Protein AF-A0A7S0C7T3-F1 (afdb_monomer_lite)

Organism: NCBI:txid420281

Secondary structure (DSSP, 8-state):
-------S---HHHHHHHHHHHHHHHHHHHHHHHHHHSTT-HHHHHHHHHHHHHHHHHHHHHHHHHHHHHHHHHHHTTT--HHHHHHHHHHHHHHHHHHHHHHHHHHHHHH--HHHHHHHHHHHTT--

InterPro domains:
  IPR011116 SecA Wing/Scaffold [PF07516] (8-112)
  IPR036266 SecA, Wing/Scaffold superfamily [SSF81886] (8-112)

Foldseek 3Di:
DDDPPPDDPQPPVNVVVVVVVVLVVLLVVLLVQLCVVPNPCVVVVLVVLLVVLLVVLVVVLVVVLVVLLVVLVVCVVVVDDSVVSSVVVSVVSVVVSVVSSVVSSSVCSNPDDSVVVVVVVVVVVVVD

Structure (mmCIF, N/CA/C/O backbone):
data_AF-A0A7S0C7T3-F1
#
_entry.id   AF-A0A7S0C7T3-F1
#
loop_
_atom_site.group_PDB
_atom_site.id
_atom_site.type_symbol
_atom_site.label_atom_id
_atom_site.label_alt_id
_atom_site.label_comp_id
_atom_site.label_asym_id
_atom_site.label_entity_id
_atom_site.label_seq_id
_atom_site.pdbx_PDB_ins_code
_atom_site.Cartn_x
_atom_site.Cartn_y
_atom_site.Cartn_z
_atom_site.occupancy
_atom_site.B_iso_or_equiv
_atom_site.auth_seq_id
_atom_site.auth_comp_id
_atom_site.auth_asym_id
_atom_site.auth_atom_id
_atom_site.pdbx_PDB_model_num
ATOM 1 N N . PHE A 1 1 ? 29.829 -1.661 -12.330 1.00 37.78 1 PHE A N 1
ATOM 2 C CA . PHE A 1 1 ? 30.628 -1.754 -11.089 1.00 37.78 1 PHE A CA 1
ATOM 3 C C . PHE A 1 1 ? 31.443 -0.474 -10.886 1.00 37.78 1 PHE A C 1
ATOM 5 O O . PHE A 1 1 ? 32.635 -0.460 -11.169 1.00 37.78 1 PHE A O 1
ATOM 12 N N . ARG A 1 2 ? 30.817 0.635 -10.465 1.00 49.34 2 ARG A N 1
ATOM 13 C CA . ARG A 1 2 ? 31.528 1.897 -10.194 1.00 49.34 2 ARG A CA 1
ATOM 14 C C . ARG A 1 2 ? 31.524 2.194 -8.696 1.00 49.34 2 ARG A C 1
ATOM 16 O O . ARG A 1 2 ? 30.490 2.466 -8.113 1.00 49.34 2 ARG A O 1
ATOM 23 N N . LEU A 1 3 ? 32.725 2.102 -8.130 1.00 50.69 3 LEU A N 1
ATOM 24 C CA . LEU A 1 3 ? 33.271 2.940 -7.063 1.00 50.69 3 LEU A CA 1
ATOM 25 C C . LEU A 1 3 ? 32.336 3.273 -5.892 1.00 50.69 3 LEU A C 1
ATOM 27 O O . LEU A 1 3 ? 32.048 4.437 -5.632 1.00 50.69 3 LEU A O 1
ATOM 31 N N . ILE A 1 4 ? 32.046 2.274 -5.059 1.00 50.91 4 ILE A N 1
ATOM 32 C CA . ILE A 1 4 ? 31.949 2.560 -3.626 1.00 50.91 4 ILE A CA 1
ATOM 33 C C . ILE A 1 4 ? 33.379 2.860 -3.172 1.00 50.91 4 ILE A C 1
ATOM 35 O O . ILE A 1 4 ? 34.160 1.949 -2.884 1.00 50.91 4 ILE A O 1
ATOM 39 N N . LYS A 1 5 ? 33.750 4.146 -3.151 1.00 54.41 5 LYS A N 1
ATOM 40 C CA . LYS A 1 5 ? 34.866 4.596 -2.317 1.00 54.41 5 LYS A CA 1
ATOM 41 C C . LYS A 1 5 ? 34.538 4.151 -0.896 1.00 54.41 5 LYS A C 1
ATOM 43 O O . LYS A 1 5 ? 33.636 4.674 -0.250 1.00 54.41 5 LYS A O 1
ATOM 48 N N . LYS A 1 6 ? 35.235 3.117 -0.440 1.00 64.88 6 LYS A N 1
ATOM 49 C CA . LYS A 1 6 ? 35.153 2.640 0.934 1.00 64.88 6 LYS A CA 1
ATOM 50 C C . LYS A 1 6 ? 35.724 3.741 1.839 1.00 64.88 6 LYS A C 1
ATOM 52 O O . LYS A 1 6 ? 36.843 4.186 1.604 1.00 64.88 6 LYS A O 1
ATOM 57 N N . SER A 1 7 ? 34.969 4.086 2.885 1.00 53.38 7 SER A N 1
ATOM 58 C CA . SER A 1 7 ? 35.358 4.870 4.074 1.00 53.38 7 SER A CA 1
ATOM 59 C C . SER A 1 7 ? 35.191 6.400 4.050 1.00 53.38 7 SER A C 1
ATOM 61 O O . SER A 1 7 ? 36.158 7.142 3.914 1.00 53.38 7 SER A O 1
ATOM 63 N N . SER A 1 8 ? 33.980 6.853 4.380 1.00 50.59 8 SER A N 1
ATOM 64 C CA . SER A 1 8 ? 33.664 7.841 5.435 1.00 50.59 8 SER A CA 1
ATOM 65 C C . SER A 1 8 ? 32.132 7.860 5.601 1.00 50.59 8 SER A C 1
ATOM 67 O O . SER A 1 8 ? 31.441 7.218 4.812 1.00 50.59 8 SER A O 1
ATOM 69 N N . LYS A 1 9 ? 31.568 8.492 6.642 1.00 65.62 9 LYS A N 1
ATOM 70 C CA . LYS A 1 9 ? 30.106 8.686 6.770 1.00 65.62 9 LYS A CA 1
ATOM 71 C C . LYS A 1 9 ? 29.576 9.314 5.470 1.00 65.62 9 LYS A C 1
ATOM 73 O O . LYS A 1 9 ? 29.745 10.513 5.284 1.00 65.62 9 LYS A O 1
ATOM 78 N N . ILE A 1 10 ? 28.979 8.512 4.587 1.00 70.69 10 ILE A N 1
ATOM 79 C CA . ILE A 1 10 ? 28.311 9.019 3.387 1.00 70.69 10 ILE A CA 1
ATOM 80 C C . ILE A 1 10 ? 27.137 9.853 3.885 1.00 70.69 10 ILE A C 1
ATOM 82 O O . ILE A 1 10 ? 26.334 9.372 4.691 1.00 70.69 10 ILE A O 1
ATOM 86 N N . ASP A 1 11 ? 27.077 11.109 3.457 1.00 85.69 11 ASP A N 1
ATOM 87 C CA . ASP A 1 11 ? 25.974 11.980 3.824 1.00 85.69 11 ASP A CA 1
ATOM 88 C C . ASP A 1 11 ? 24.660 11.397 3.281 1.00 85.69 11 ASP A C 1
ATOM 90 O O . ASP A 1 11 ? 24.596 10.875 2.166 1.00 85.69 11 ASP A O 1
ATOM 94 N N . ASN A 1 12 ? 23.588 11.470 4.071 1.00 88.25 12 ASN A N 1
ATOM 95 C CA . ASN A 1 12 ? 22.289 10.914 3.686 1.00 88.25 12 ASN A CA 1
ATOM 96 C C . ASN A 1 12 ? 21.785 11.559 2.385 1.00 88.25 12 ASN A C 1
ATOM 98 O O . ASN A 1 12 ? 21.142 10.910 1.562 1.00 88.25 12 ASN A O 1
ATOM 102 N N . PHE A 1 13 ? 22.106 12.837 2.177 1.00 90.00 13 PHE A N 1
ATOM 103 C CA . PHE A 1 13 ? 21.777 13.540 0.945 1.00 90.00 13 PHE A CA 1
ATOM 104 C C . PHE A 1 13 ? 22.531 12.982 -0.270 1.00 90.00 13 PHE A C 1
ATOM 106 O O . PHE A 1 13 ? 21.919 12.720 -1.309 1.00 90.00 13 PHE A O 1
ATOM 113 N N . GLU A 1 14 ? 23.834 12.739 -0.132 1.00 89.38 14 GLU A N 1
ATOM 114 C CA . GLU A 1 14 ? 24.666 12.168 -1.194 1.00 89.38 14 GLU A CA 1
ATOM 115 C C . GLU A 1 14 ? 24.207 10.749 -1.550 1.00 89.38 14 GLU A C 1
ATOM 117 O O . GLU A 1 14 ? 23.999 10.441 -2.724 1.00 89.38 14 GLU A O 1
ATOM 122 N N . LEU A 1 15 ? 23.931 9.913 -0.541 1.00 90.50 15 LEU A N 1
ATOM 123 C CA . LEU A 1 15 ? 23.424 8.557 -0.749 1.00 90.50 15 LEU A CA 1
ATOM 124 C C . LEU A 1 15 ? 22.073 8.551 -1.472 1.00 90.50 15 LEU A C 1
ATOM 126 O O . LEU A 1 15 ? 21.884 7.786 -2.415 1.00 90.50 15 LEU A O 1
ATOM 130 N N . LYS A 1 16 ? 21.131 9.402 -1.047 1.00 90.88 16 LYS A N 1
ATOM 131 C CA . LYS A 1 16 ? 19.828 9.526 -1.715 1.00 90.88 16 LYS A CA 1
ATOM 132 C C . LYS A 1 16 ? 20.001 9.931 -3.170 1.00 90.88 16 LYS A C 1
ATOM 134 O O . LYS A 1 16 ? 19.390 9.319 -4.038 1.00 90.88 16 LYS A O 1
ATOM 139 N N . THR A 1 17 ? 20.847 10.924 -3.429 1.00 93.19 17 THR A N 1
ATOM 140 C CA . THR A 1 17 ? 21.120 11.408 -4.786 1.00 93.19 17 THR A CA 1
ATOM 141 C C . THR A 1 17 ? 21.681 10.290 -5.660 1.00 93.19 17 THR A C 1
ATOM 143 O O . THR A 1 17 ? 21.180 10.068 -6.759 1.00 93.19 17 THR A O 1
ATOM 146 N N . TYR A 1 18 ? 22.653 9.534 -5.145 1.00 92.56 18 TYR A N 1
ATOM 147 C CA . TYR A 1 18 ? 23.230 8.390 -5.844 1.00 92.56 18 TYR A CA 1
ATOM 148 C C . TYR A 1 18 ? 22.187 7.308 -6.161 1.00 92.56 18 TYR A C 1
ATOM 150 O O . TYR A 1 18 ? 22.059 6.887 -7.307 1.00 92.56 18 TYR A O 1
ATOM 158 N N . LEU A 1 19 ? 21.384 6.896 -5.174 1.00 92.50 19 LEU A N 1
ATOM 159 C C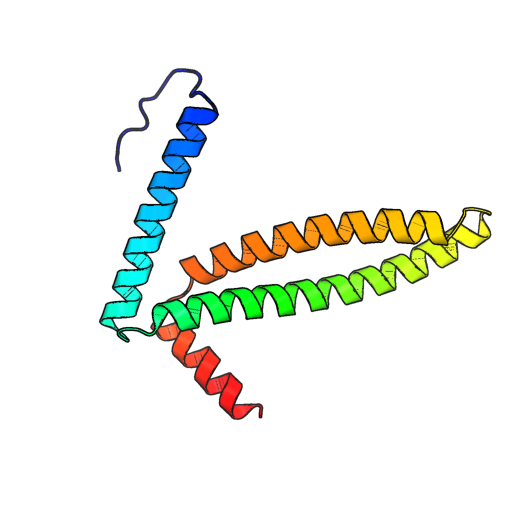A . LEU A 1 19 ? 20.341 5.886 -5.380 1.00 92.50 19 LEU A CA 1
ATOM 160 C C . LEU A 1 19 ? 19.282 6.341 -6.392 1.00 92.50 19 LEU A C 1
ATOM 162 O O . LEU A 1 19 ? 18.821 5.531 -7.192 1.00 92.50 19 LEU A O 1
ATOM 166 N N . PHE A 1 20 ? 18.916 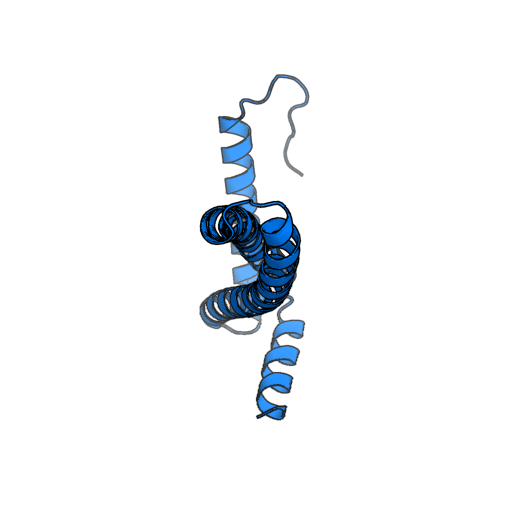7.626 -6.389 1.00 93.94 20 PHE A N 1
ATOM 167 C CA . PHE A 1 20 ? 18.012 8.181 -7.397 1.00 93.94 20 PHE A CA 1
ATOM 168 C C . PHE A 1 20 ? 18.612 8.125 -8.804 1.00 93.94 20 PHE A C 1
ATOM 170 O O . PHE A 1 20 ? 17.897 7.812 -9.750 1.00 93.94 20 PHE A O 1
ATOM 177 N N . GLN A 1 21 ? 19.909 8.396 -8.957 1.00 95.00 21 GLN A N 1
ATOM 178 C CA . GLN A 1 21 ? 20.584 8.294 -10.253 1.00 95.00 21 GLN A CA 1
ATOM 179 C C . GLN A 1 21 ? 20.621 6.848 -10.760 1.00 95.00 21 GLN A C 1
ATOM 181 O O . GLN A 1 21 ? 20.258 6.597 -11.905 1.00 95.00 21 GLN A O 1
ATOM 186 N N . GLU A 1 22 ? 20.996 5.892 -9.908 1.00 93.56 22 GLU A N 1
ATOM 187 C CA . GLU A 1 22 ? 20.995 4.465 -10.263 1.00 93.56 22 GLU A CA 1
ATOM 188 C C . GLU A 1 22 ? 19.587 3.965 -10.620 1.00 93.56 22 GLU A C 1
ATOM 190 O O . GLU A 1 22 ? 19.417 3.209 -11.576 1.00 93.56 22 GLU A O 1
ATOM 195 N N . TYR A 1 23 ? 18.562 4.434 -9.900 1.00 93.94 23 TYR A N 1
ATOM 196 C CA . TYR A 1 23 ? 17.166 4.155 -10.231 1.00 93.94 23 TYR A CA 1
ATOM 197 C C . TYR A 1 23 ? 16.809 4.634 -11.643 1.00 93.94 23 TYR A C 1
ATOM 199 O O . TYR A 1 23 ? 16.246 3.862 -12.417 1.00 93.94 23 TYR A O 1
ATOM 207 N N . TRP A 1 24 ? 17.155 5.879 -11.994 1.00 94.94 24 TRP A N 1
ATOM 208 C CA . TRP A 1 24 ? 16.876 6.437 -13.321 1.00 94.94 24 TRP A CA 1
ATOM 209 C C . TRP A 1 24 ? 17.573 5.657 -14.433 1.00 94.94 24 TRP A C 1
ATOM 211 O O . TRP A 1 24 ? 16.933 5.316 -15.423 1.00 94.94 24 TRP A O 1
ATOM 221 N N . LEU A 1 25 ? 18.843 5.297 -14.239 1.00 95.38 25 LEU A N 1
ATOM 222 C CA . LEU A 1 25 ? 19.586 4.479 -15.200 1.00 95.38 25 LEU A CA 1
ATOM 223 C C . LEU A 1 25 ? 18.937 3.101 -15.399 1.00 95.38 25 LEU A C 1
ATOM 225 O O . LEU A 1 25 ? 18.791 2.636 -16.529 1.00 95.38 25 LEU A O 1
ATOM 229 N N . GLY A 1 26 ? 18.522 2.447 -14.310 1.00 93.81 26 GLY A N 1
ATOM 230 C CA . GLY A 1 26 ? 17.822 1.164 -14.380 1.00 93.81 26 GLY A CA 1
ATOM 231 C C . GLY A 1 26 ? 16.459 1.270 -15.067 1.00 93.81 26 GLY A C 1
ATOM 232 O O . GLY A 1 26 ? 16.088 0.396 -15.850 1.00 93.81 26 GLY A O 1
ATOM 233 N N . TYR A 1 27 ? 15.731 2.353 -14.804 1.00 93.62 27 TYR A N 1
ATOM 234 C CA . TYR A 1 27 ? 14.449 2.641 -15.433 1.00 93.62 27 TYR A CA 1
ATOM 235 C C . TYR A 1 27 ? 14.593 2.870 -16.945 1.00 93.62 27 TYR A C 1
ATOM 237 O O . TYR A 1 27 ? 13.896 2.225 -17.724 1.00 93.62 27 TYR A O 1
ATOM 245 N N . GLU A 1 28 ? 15.539 3.706 -17.383 1.00 93.56 28 GLU A N 1
ATOM 246 C CA . GLU A 1 28 ? 15.806 3.948 -18.809 1.00 93.56 28 GLU A CA 1
ATOM 247 C C . GLU A 1 28 ? 16.205 2.663 -19.545 1.00 93.56 28 GLU A C 1
ATOM 249 O O . GLU A 1 28 ? 15.724 2.397 -20.648 1.00 93.56 28 GLU A O 1
ATOM 254 N N . ALA A 1 29 ? 17.032 1.820 -18.919 1.00 92.69 29 ALA A N 1
ATOM 255 C CA . ALA A 1 29 ? 17.386 0.518 -19.478 1.00 92.69 29 ALA A CA 1
ATOM 256 C C . ALA A 1 29 ? 16.149 -0.374 -19.683 1.00 92.69 29 ALA A C 1
ATOM 258 O O . ALA A 1 29 ? 16.035 -1.040 -20.714 1.00 92.69 29 ALA A O 1
ATOM 259 N N . LYS A 1 30 ? 15.198 -0.352 -18.738 1.00 90.44 30 LYS A N 1
ATOM 260 C CA . LYS A 1 30 ? 13.927 -1.077 -18.856 1.00 90.44 30 LYS A CA 1
ATOM 261 C C . LYS A 1 30 ? 13.032 -0.534 -19.961 1.00 90.44 30 LYS A C 1
ATOM 263 O O . LYS A 1 30 ? 12.463 -1.325 -20.711 1.00 90.44 30 LYS A O 1
ATOM 268 N N . VAL A 1 31 ? 12.938 0.787 -20.097 1.00 90.88 31 VAL A N 1
ATOM 269 C CA . VAL A 1 31 ? 12.209 1.423 -21.204 1.00 90.88 31 VAL A CA 1
ATOM 270 C C . VAL A 1 31 ? 12.761 0.924 -22.538 1.00 90.88 31 VAL A C 1
ATOM 272 O O . VAL A 1 31 ? 11.996 0.448 -23.370 1.00 90.88 31 VAL A O 1
ATOM 275 N N . MET A 1 32 ? 14.086 0.954 -22.717 1.00 90.56 32 MET A N 1
ATOM 276 C CA . MET A 1 32 ? 14.724 0.501 -23.957 1.00 90.56 32 MET A CA 1
ATOM 277 C C . MET A 1 32 ? 14.470 -0.983 -24.250 1.00 90.56 32 MET A C 1
ATOM 279 O O . MET A 1 32 ? 14.193 -1.330 -25.395 1.00 90.56 32 MET A O 1
ATOM 283 N N . GLU A 1 33 ? 14.522 -1.855 -23.236 1.00 88.25 33 GLU A N 1
ATOM 284 C CA . GLU A 1 33 ? 14.209 -3.286 -23.387 1.00 88.25 33 GLU A CA 1
ATOM 285 C C . GLU A 1 33 ? 12.798 -3.495 -23.962 1.00 88.25 33 GLU A C 1
ATOM 287 O O . GLU A 1 33 ? 12.607 -4.272 -24.898 1.00 88.25 33 GLU A O 1
ATOM 292 N N . HIS A 1 34 ? 11.812 -2.769 -23.431 1.00 85.69 34 HIS A N 1
ATOM 293 C CA . HIS A 1 34 ? 10.425 -2.845 -23.885 1.00 85.69 34 HIS A CA 1
ATOM 294 C C . HIS A 1 34 ? 10.199 -2.190 -25.251 1.00 85.69 34 HIS A C 1
ATOM 296 O O . HIS A 1 34 ? 9.406 -2.702 -26.039 1.00 85.69 34 HIS A O 1
ATOM 302 N N . GLU A 1 35 ? 10.900 -1.097 -25.546 1.00 87.19 35 GLU A N 1
ATOM 303 C CA . GLU A 1 35 ? 10.769 -0.370 -26.809 1.00 87.19 35 GLU A CA 1
ATOM 304 C C . GLU A 1 35 ? 11.286 -1.190 -28.002 1.00 87.19 35 GLU A C 1
ATOM 306 O O . GLU A 1 35 ? 10.728 -1.110 -29.096 1.00 87.19 35 GLU A O 1
ATOM 311 N N . ILE A 1 36 ? 12.308 -2.029 -27.782 1.00 87.19 36 ILE A N 1
ATOM 312 C CA . ILE A 1 36 ? 12.826 -2.971 -28.788 1.00 87.19 36 ILE A CA 1
ATOM 313 C C . ILE A 1 36 ? 11.778 -4.036 -29.148 1.00 87.19 36 ILE A C 1
ATOM 315 O O . ILE A 1 36 ? 11.667 -4.411 -30.315 1.00 87.19 36 ILE A O 1
ATOM 319 N N . GLU A 1 37 ? 11.018 -4.540 -28.171 1.00 82.00 37 GLU A N 1
ATOM 320 C CA . GLU A 1 37 ? 10.003 -5.576 -28.413 1.00 82.00 37 GLU A CA 1
ATOM 321 C C . GLU A 1 37 ? 8.682 -4.995 -28.939 1.00 82.00 37 GLU A C 1
ATOM 323 O O . GLU A 1 37 ? 8.067 -5.563 -29.843 1.00 82.00 37 GLU A O 1
ATOM 328 N N . ALA A 1 38 ? 8.237 -3.872 -28.374 1.00 81.12 38 ALA A N 1
ATOM 329 C CA . ALA A 1 38 ? 6.975 -3.227 -28.710 1.00 81.12 38 ALA A CA 1
ATOM 330 C C . ALA A 1 38 ? 7.094 -1.696 -28.556 1.00 81.12 38 ALA A C 1
ATOM 332 O O . ALA A 1 38 ? 6.860 -1.170 -27.461 1.00 81.12 38 ALA A O 1
ATOM 333 N N . PRO A 1 39 ? 7.405 -0.961 -29.635 1.00 85.38 39 PRO A N 1
ATOM 334 C CA . PRO A 1 39 ? 7.616 0.480 -29.565 1.00 85.38 39 PRO A CA 1
ATOM 335 C C . PRO A 1 39 ? 6.342 1.225 -29.142 1.00 85.38 39 PRO A C 1
ATOM 337 O O . PRO A 1 39 ? 5.233 0.889 -29.566 1.00 85.38 39 PRO A O 1
ATOM 340 N N . GLY A 1 40 ? 6.493 2.234 -28.284 1.00 85.25 40 GLY A N 1
ATOM 341 C CA . GLY A 1 40 ? 5.414 3.073 -27.762 1.00 85.25 40 GLY A CA 1
ATOM 342 C C . GLY A 1 40 ? 4.512 2.401 -26.722 1.00 85.25 40 GLY A C 1
ATOM 343 O O . GLY A 1 40 ? 3.540 3.009 -26.272 1.00 85.25 40 GLY A O 1
ATOM 344 N N . SER A 1 41 ? 4.801 1.159 -26.323 1.00 83.25 41 SER A N 1
ATOM 345 C CA . SER A 1 41 ? 3.960 0.401 -25.383 1.00 83.25 41 SER A CA 1
ATOM 346 C C . SER A 1 41 ? 4.252 0.703 -23.910 1.00 83.25 41 SER A C 1
ATOM 348 O O . SER A 1 41 ? 3.393 0.492 -23.051 1.00 83.25 41 SER A O 1
ATOM 350 N N . PHE A 1 42 ? 5.437 1.234 -23.603 1.00 86.12 42 PHE A N 1
ATOM 351 C CA . PHE A 1 42 ? 5.900 1.406 -22.228 1.00 86.12 42 PHE A CA 1
ATOM 352 C C . PHE A 1 42 ? 4.980 2.279 -21.347 1.00 86.12 42 PHE A C 1
ATOM 354 O O . PHE A 1 42 ? 4.618 1.820 -20.262 1.00 86.12 42 PHE A O 1
ATOM 361 N N . PRO A 1 43 ? 4.476 3.450 -21.796 1.00 88.12 43 PRO A N 1
ATOM 362 C CA . PRO A 1 43 ? 3.579 4.274 -20.975 1.00 88.12 43 PRO A CA 1
ATOM 363 C C . PRO A 1 43 ? 2.268 3.566 -20.602 1.00 88.12 43 PRO A C 1
ATOM 365 O O . PRO A 1 43 ? 1.697 3.789 -19.531 1.00 88.12 43 PRO A O 1
ATOM 368 N N . PHE A 1 44 ? 1.772 2.686 -21.480 1.00 87.50 44 PHE A N 1
ATOM 369 C CA . PHE A 1 44 ? 0.599 1.870 -21.179 1.00 87.50 44 PHE A CA 1
ATOM 370 C C . PHE A 1 44 ? 0.905 0.869 -20.062 1.00 87.50 44 PHE A C 1
ATOM 372 O O . PHE A 1 44 ? 0.095 0.707 -19.148 1.00 87.50 44 PHE A O 1
ATOM 379 N N . TYR A 1 45 ? 2.081 0.239 -20.099 1.00 86.06 45 TYR A N 1
ATOM 380 C CA . TYR A 1 45 ? 2.509 -0.690 -19.059 1.00 86.06 45 TYR A CA 1
ATOM 381 C C . TYR A 1 45 ? 2.706 -0.014 -17.710 1.00 86.06 45 TYR A C 1
ATOM 383 O O . TYR A 1 45 ? 2.235 -0.543 -16.710 1.00 86.06 45 TYR A O 1
ATOM 391 N N . GLU A 1 46 ? 3.306 1.174 -17.664 1.00 90.12 46 GLU A N 1
ATOM 392 C CA . GLU A 1 46 ? 3.432 1.925 -16.412 1.00 90.12 46 GLU A CA 1
ATOM 393 C C . GLU A 1 46 ? 2.076 2.208 -15.773 1.00 90.12 46 GLU A C 1
ATOM 395 O O . GLU A 1 46 ? 1.873 1.980 -14.577 1.00 90.12 46 GLU A O 1
ATOM 400 N N . ARG A 1 47 ? 1.116 2.683 -16.573 1.00 91.44 47 ARG A N 1
ATOM 401 C CA . ARG A 1 47 ? -0.245 2.920 -16.092 1.00 91.44 47 ARG A CA 1
ATOM 402 C C . ARG A 1 47 ? -0.891 1.623 -15.620 1.00 91.44 47 ARG A C 1
ATOM 404 O O . ARG A 1 47 ? -1.555 1.615 -14.587 1.00 91.44 47 ARG A O 1
ATOM 411 N N . TRP A 1 48 ? -0.694 0.538 -16.360 1.00 90.19 48 TRP A N 1
ATOM 412 C CA . TRP A 1 48 ? -1.252 -0.762 -16.023 1.00 90.19 48 TRP A CA 1
ATOM 413 C C . TRP A 1 48 ? -0.673 -1.328 -14.720 1.00 90.19 48 TRP A C 1
ATOM 415 O O . TRP A 1 48 ? -1.448 -1.746 -13.866 1.00 90.19 48 TRP A O 1
ATOM 425 N N . PHE A 1 49 ? 0.645 -1.271 -14.509 1.00 90.69 49 PHE A N 1
ATOM 426 C CA . PHE A 1 49 ? 1.274 -1.708 -13.257 1.00 90.69 49 PHE A CA 1
ATOM 427 C C . PHE A 1 49 ? 0.826 -0.872 -12.061 1.00 90.69 49 PHE A C 1
ATOM 429 O O . PHE A 1 49 ? 0.558 -1.430 -10.999 1.00 90.69 49 PHE A O 1
ATOM 436 N N . ASN A 1 50 ? 0.693 0.447 -12.238 1.00 91.44 50 ASN A N 1
ATOM 437 C CA . ASN A 1 50 ? 0.135 1.319 -11.207 1.00 91.44 50 ASN A CA 1
ATOM 438 C C . ASN A 1 50 ? -1.280 0.874 -10.816 1.00 91.44 50 ASN A C 1
ATOM 440 O O . ASN A 1 50 ? -1.531 0.625 -9.638 1.00 91.44 50 ASN A O 1
ATOM 444 N N . LEU A 1 51 ? -2.174 0.707 -11.796 1.00 93.81 51 LEU A N 1
ATOM 445 C CA . LEU A 1 51 ? -3.550 0.258 -11.555 1.00 93.81 51 LEU A CA 1
ATOM 446 C C . LEU A 1 51 ? -3.592 -1.120 -10.891 1.00 93.81 51 LEU A C 1
ATOM 448 O O . LEU A 1 51 ? -4.253 -1.279 -9.872 1.00 93.81 51 LEU A O 1
ATOM 452 N N . LEU A 1 52 ? -2.821 -2.081 -11.401 1.00 91.31 52 LEU A N 1
ATOM 453 C CA . LEU A 1 52 ? -2.748 -3.425 -10.838 1.00 91.31 52 LEU A CA 1
ATOM 454 C C . LEU A 1 52 ? -2.303 -3.395 -9.371 1.00 91.31 52 LEU A C 1
ATOM 456 O O . LEU A 1 52 ? -2.925 -4.025 -8.523 1.00 91.31 52 LEU A O 1
ATOM 460 N N . SER A 1 53 ? -1.253 -2.632 -9.054 1.00 93.44 53 SER A N 1
ATOM 461 C CA . SER A 1 53 ? -0.770 -2.514 -7.675 1.00 93.44 53 SER A CA 1
ATOM 462 C C . SER A 1 53 ? -1.780 -1.833 -6.747 1.00 93.44 53 SER A C 1
ATOM 464 O O . SER A 1 53 ? -1.876 -2.209 -5.582 1.00 93.44 53 SER A O 1
ATOM 466 N N . MET A 1 54 ? -2.547 -0.862 -7.254 1.00 95.06 54 MET A N 1
ATOM 467 C CA . MET A 1 54 ? -3.613 -0.203 -6.497 1.00 95.06 54 MET A CA 1
ATOM 468 C C . MET A 1 54 ? -4.777 -1.151 -6.222 1.00 95.06 54 MET A C 1
ATOM 470 O O . MET A 1 54 ? -5.258 -1.186 -5.094 1.00 95.06 54 MET A O 1
ATOM 474 N N . ASP A 1 55 ? -5.203 -1.923 -7.222 1.00 95.19 55 ASP A N 1
ATOM 475 C CA . ASP A 1 55 ? -6.307 -2.872 -7.086 1.00 95.19 55 ASP A CA 1
ATOM 476 C C . ASP A 1 55 ? -5.974 -3.974 -6.077 1.00 95.19 55 ASP A C 1
ATOM 478 O O . ASP A 1 55 ? -6.794 -4.282 -5.214 1.00 95.19 55 ASP A O 1
ATOM 482 N N . GLU A 1 56 ? -4.767 -4.543 -6.146 1.00 90.56 56 GLU A N 1
ATOM 483 C CA . GLU A 1 56 ? -4.318 -5.550 -5.177 1.00 90.56 56 GLU A CA 1
ATOM 484 C C . GLU A 1 56 ? -4.201 -4.952 -3.768 1.00 90.56 56 GLU A C 1
ATOM 486 O O . GLU A 1 56 ? -4.799 -5.471 -2.830 1.00 90.56 56 GLU A O 1
ATOM 491 N N . GLY A 1 57 ? -3.550 -3.792 -3.620 1.00 93.31 57 GLY A N 1
ATOM 492 C CA . GLY A 1 57 ? -3.435 -3.136 -2.314 1.00 93.31 57 GLY A CA 1
ATOM 493 C C . GLY A 1 57 ? -4.784 -2.723 -1.711 1.00 93.31 57 GLY A C 1
ATOM 494 O O . GLY A 1 57 ? -4.937 -2.718 -0.490 1.00 93.31 57 GLY A O 1
ATOM 495 N N . TRP A 1 58 ? -5.774 -2.389 -2.544 1.00 93.62 58 TRP A N 1
ATOM 496 C CA . TRP A 1 58 ? -7.118 -2.052 -2.081 1.00 93.62 58 TRP A CA 1
ATOM 497 C C . TRP A 1 58 ? -7.901 -3.279 -1.612 1.00 93.62 58 TRP A C 1
ATOM 499 O O . TRP A 1 58 ? -8.602 -3.192 -0.605 1.00 93.62 58 TRP A O 1
ATOM 509 N N . LYS A 1 59 ? -7.775 -4.421 -2.299 1.00 94.56 59 LYS A N 1
ATOM 510 C CA . LYS A 1 59 ? -8.395 -5.681 -1.856 1.00 94.56 59 LYS A CA 1
ATOM 511 C C . LYS A 1 59 ? -7.890 -6.085 -0.474 1.00 94.56 59 LYS A C 1
ATOM 513 O O . LYS A 1 59 ? -8.711 -6.309 0.412 1.00 94.56 59 LYS A O 1
ATOM 518 N N . ASP A 1 60 ? -6.574 -6.077 -0.280 1.00 94.00 60 ASP A N 1
ATOM 519 C CA . ASP A 1 60 ? -5.954 -6.394 1.011 1.00 94.00 60 ASP A CA 1
ATOM 520 C C . ASP A 1 60 ? -6.436 -5.428 2.107 1.00 94.00 60 ASP A C 1
ATOM 522 O O . ASP A 1 60 ? -6.788 -5.829 3.216 1.00 94.00 60 ASP A O 1
ATOM 526 N N . GLN A 1 61 ? -6.527 -4.132 1.785 1.00 95.62 61 GLN A N 1
ATOM 527 C CA . GLN A 1 61 ? -7.009 -3.122 2.727 1.00 95.62 61 GLN A CA 1
ATOM 528 C C . GLN A 1 61 ? -8.474 -3.341 3.141 1.00 95.62 61 GLN A C 1
ATOM 530 O O . GLN A 1 61 ? -8.822 -3.044 4.285 1.00 95.62 61 GLN A O 1
AT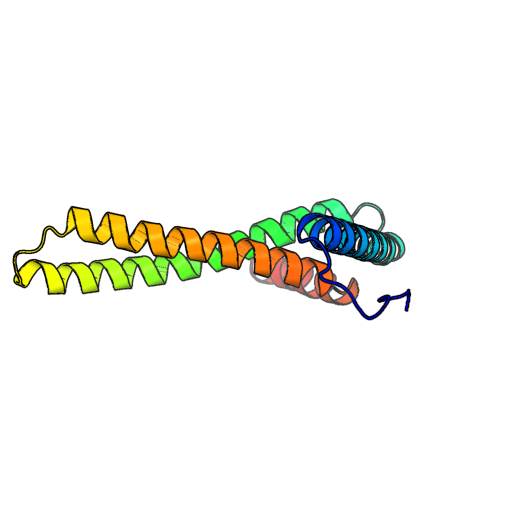OM 535 N N . LEU A 1 62 ? -9.340 -3.824 2.244 1.00 96.25 62 LEU A N 1
ATOM 536 C CA . LEU A 1 62 ? -10.737 -4.126 2.573 1.00 96.25 62 LEU A CA 1
ATOM 537 C C . LEU A 1 62 ? -10.839 -5.271 3.586 1.00 96.25 62 LEU A C 1
ATOM 539 O O . LEU A 1 62 ? -11.575 -5.139 4.563 1.00 96.25 62 LEU A O 1
ATOM 543 N N . GLU A 1 63 ? -10.053 -6.334 3.403 1.00 96.81 63 GLU A N 1
ATOM 544 C CA . GLU A 1 63 ? -9.981 -7.444 4.362 1.00 96.81 63 GLU A CA 1
ATOM 545 C C . GLU A 1 63 ? -9.514 -6.953 5.741 1.00 96.81 63 GLU A C 1
ATOM 547 O O . GLU A 1 63 ? -10.129 -7.253 6.766 1.00 96.81 63 GLU A O 1
ATOM 552 N N . ILE A 1 64 ? -8.482 -6.105 5.773 1.00 97.06 64 ILE A N 1
ATOM 553 C CA . ILE A 1 64 ? -7.983 -5.511 7.018 1.00 97.06 64 ILE A CA 1
ATOM 554 C C . ILE A 1 64 ? -9.051 -4.641 7.698 1.00 97.06 64 ILE A C 1
ATOM 556 O O . ILE A 1 64 ? -9.212 -4.693 8.918 1.00 97.06 64 ILE A O 1
ATOM 560 N N . ILE A 1 65 ? -9.799 -3.839 6.936 1.00 96.94 65 ILE A N 1
ATOM 561 C CA . ILE A 1 65 ? -10.864 -2.985 7.482 1.00 96.94 65 ILE A CA 1
ATOM 562 C C . ILE A 1 65 ? -11.969 -3.819 8.140 1.00 96.94 65 ILE A C 1
ATOM 564 O O . ILE A 1 65 ? -12.463 -3.436 9.207 1.00 96.94 65 ILE A O 1
ATOM 568 N N . ASP A 1 66 ? -12.336 -4.956 7.550 1.00 97.44 66 ASP A N 1
ATOM 569 C CA . ASP A 1 66 ? -13.305 -5.871 8.150 1.00 97.44 66 ASP A CA 1
ATOM 570 C C . ASP A 1 66 ? -12.788 -6.432 9.488 1.00 97.44 66 ASP A C 1
ATOM 572 O O . ASP A 1 66 ? -13.509 -6.390 10.488 1.00 97.44 66 ASP A O 1
ATOM 576 N N . LEU A 1 67 ? -11.511 -6.827 9.560 1.00 97.56 67 LEU A N 1
ATOM 577 C CA . LEU A 1 67 ? -10.879 -7.280 10.808 1.00 97.56 67 LEU A CA 1
ATOM 578 C C . LEU A 1 67 ? -10.824 -6.179 11.881 1.00 97.56 67 LEU A C 1
ATOM 580 O O . LEU A 1 67 ? -11.074 -6.440 13.062 1.00 97.56 67 LEU A O 1
ATOM 584 N N . ILE A 1 68 ? -10.525 -4.932 11.495 1.00 97.56 68 ILE A N 1
ATOM 585 C CA . ILE A 1 68 ? -10.523 -3.787 12.421 1.00 97.56 68 ILE A CA 1
ATOM 586 C C . ILE A 1 68 ? -11.922 -3.555 12.981 1.00 97.56 68 ILE A C 1
ATOM 588 O O . ILE A 1 68 ? -12.058 -3.307 14.182 1.00 97.56 68 ILE A O 1
ATOM 592 N N . ARG A 1 69 ? -12.959 -3.622 12.137 1.00 96.50 69 ARG A N 1
ATOM 593 C CA . ARG A 1 69 ? -14.350 -3.434 12.565 1.00 96.50 69 ARG A CA 1
ATOM 594 C C . ARG A 1 69 ? -14.718 -4.432 13.663 1.00 96.50 69 ARG A C 1
ATOM 596 O O . ARG A 1 69 ? -15.246 -4.017 14.696 1.00 96.50 69 ARG A O 1
ATOM 603 N N . ASP A 1 70 ? -14.366 -5.700 13.483 1.00 97.00 70 ASP A N 1
ATOM 604 C CA . ASP A 1 70 ? -14.636 -6.747 14.468 1.00 97.00 70 ASP A CA 1
ATOM 605 C C . ASP A 1 70 ? -13.823 -6.528 15.755 1.00 97.00 70 ASP A C 1
ATOM 607 O O . ASP A 1 70 ? -14.375 -6.531 16.857 1.00 97.00 70 ASP A O 1
ATOM 611 N N . ALA A 1 71 ? -12.522 -6.236 15.640 1.00 96.81 71 ALA A N 1
ATOM 612 C CA . ALA A 1 71 ? -11.646 -5.966 16.784 1.00 96.81 71 ALA A CA 1
ATOM 613 C C . ALA A 1 71 ? -12.087 -4.746 17.615 1.00 96.81 71 ALA A C 1
ATOM 615 O O . ALA A 1 71 ? -11.966 -4.736 18.843 1.00 96.81 71 ALA A O 1
ATOM 616 N N . VAL A 1 72 ? -12.580 -3.694 16.961 1.00 96.56 72 VAL A N 1
ATOM 617 C CA . VAL A 1 72 ? -13.152 -2.514 17.623 1.00 96.56 72 VAL A CA 1
ATOM 618 C C . VAL A 1 72 ? -14.473 -2.865 18.313 1.00 96.56 72 VAL A C 1
ATOM 620 O O . VAL A 1 72 ? -14.698 -2.418 19.439 1.00 96.56 72 VAL A O 1
ATOM 623 N N . GLY A 1 73 ? -15.310 -3.704 17.696 1.00 95.19 73 GLY A N 1
ATOM 624 C CA . GLY A 1 73 ? -16.528 -4.232 18.318 1.00 95.19 73 GLY A CA 1
ATOM 625 C C . GLY A 1 73 ? -16.245 -4.999 19.613 1.00 95.19 73 GLY A C 1
ATOM 626 O O . GLY A 1 73 ? -16.933 -4.816 20.614 1.00 95.19 73 GLY A O 1
ATOM 627 N N . TRP A 1 74 ? -15.168 -5.786 19.665 1.00 95.81 74 TRP A N 1
ATOM 628 C CA . TRP A 1 74 ? -14.755 -6.439 20.913 1.00 95.81 74 TRP A CA 1
ATOM 629 C C . TRP A 1 74 ? -14.292 -5.438 21.983 1.00 95.81 74 TRP A C 1
ATOM 631 O O . TRP A 1 74 ? -14.616 -5.587 23.161 1.00 95.81 74 TRP A O 1
ATOM 641 N N . ARG A 1 75 ? -13.578 -4.377 21.588 1.00 95.50 75 ARG A N 1
ATOM 642 C CA . ARG A 1 75 ? -13.087 -3.332 22.508 1.00 95.50 75 ARG A CA 1
ATOM 643 C C . ARG A 1 75 ? -14.189 -2.409 23.022 1.00 95.50 75 ARG A C 1
ATOM 645 O O . ARG A 1 75 ? -14.058 -1.873 24.124 1.00 95.50 75 ARG A O 1
ATOM 652 N N . SER A 1 76 ? -15.287 -2.257 22.283 1.00 94.62 76 SER A N 1
ATOM 653 C CA . SER A 1 76 ? -16.423 -1.443 22.721 1.00 94.62 76 SER A CA 1
ATOM 654 C C . SER A 1 76 ? -17.087 -1.988 23.983 1.00 94.62 76 SER A C 1
ATOM 656 O O . SER A 1 76 ? -17.551 -1.207 24.810 1.00 94.62 76 SER A O 1
ATOM 658 N N . TYR A 1 77 ? -17.062 -3.312 24.187 1.00 95.06 77 TYR A N 1
ATOM 659 C CA . TYR A 1 77 ? -17.552 -3.929 25.426 1.00 95.06 77 TYR A CA 1
ATOM 660 C C . TYR A 1 77 ? -16.765 -3.486 26.668 1.00 95.06 77 TYR A C 1
ATOM 662 O O . TYR A 1 77 ? -17.312 -3.479 27.766 1.00 95.06 77 TYR A O 1
ATOM 670 N N . ALA A 1 78 ? -15.510 -3.058 26.504 1.00 95.44 78 ALA A N 1
ATOM 671 C CA . ALA A 1 78 ? -14.685 -2.509 27.579 1.00 95.44 78 ALA A CA 1
ATOM 672 C C . ALA A 1 78 ? -14.892 -0.992 27.795 1.00 95.44 78 ALA A C 1
ATOM 674 O O . ALA A 1 78 ? -14.084 -0.351 28.465 1.00 95.44 78 ALA A O 1
ATOM 675 N N . GLY A 1 79 ? -15.934 -0.392 27.205 1.00 93.38 79 GLY A N 1
ATOM 676 C CA . GLY A 1 79 ? -16.267 1.029 27.372 1.00 93.38 79 GLY A CA 1
ATOM 677 C C . GLY A 1 79 ? -15.386 1.996 26.572 1.00 93.38 79 GLY A C 1
ATOM 678 O O . GLY A 1 79 ? -15.400 3.200 26.823 1.00 93.38 79 GLY A O 1
ATOM 679 N N . ARG A 1 80 ? -14.605 1.496 25.608 1.00 94.62 80 ARG A N 1
ATOM 680 C CA . ARG A 1 80 ? -13.782 2.325 24.710 1.00 94.62 80 ARG A CA 1
ATOM 681 C C . ARG A 1 80 ? -14.645 2.929 23.602 1.00 94.62 80 ARG A C 1
ATOM 683 O O . ARG A 1 80 ? -15.599 2.299 23.156 1.00 94.62 80 ARG A O 1
ATOM 690 N N . ASN A 1 81 ? -14.295 4.130 23.128 1.00 95.69 81 ASN A N 1
ATOM 691 C CA . ASN A 1 81 ? -15.023 4.789 22.038 1.00 95.69 81 ASN A CA 1
ATOM 692 C C . ASN A 1 81 ? -14.718 4.109 20.683 1.00 95.69 81 ASN A C 1
ATOM 694 O O . ASN A 1 81 ? -13.619 4.305 20.151 1.00 95.69 81 ASN A O 1
ATOM 698 N N . PRO A 1 82 ? -15.679 3.386 20.077 1.00 95.88 82 PRO A N 1
ATOM 699 C CA . PRO A 1 82 ? -15.418 2.566 18.893 1.00 95.88 82 PRO A CA 1
ATOM 700 C C . PRO A 1 82 ? -15.046 3.402 17.666 1.00 95.88 82 PRO A C 1
ATOM 702 O O . PRO A 1 82 ? -14.174 3.035 16.883 1.00 95.88 82 PRO A O 1
ATOM 705 N N . LEU A 1 83 ? -15.669 4.573 17.513 1.00 95.25 83 LEU A N 1
ATOM 706 C CA . LEU A 1 83 ? -15.466 5.441 16.351 1.00 95.25 83 LEU A CA 1
ATOM 707 C C . LEU A 1 83 ? -14.056 6.035 16.319 1.00 95.25 83 LEU A C 1
ATOM 709 O O . LEU A 1 83 ? -13.453 6.161 15.250 1.00 95.25 83 LEU A O 1
ATOM 713 N N . ALA A 1 84 ? -13.533 6.408 17.489 1.00 96.12 84 ALA A N 1
ATOM 714 C CA . ALA A 1 84 ? -12.189 6.958 17.611 1.00 96.12 84 ALA A CA 1
ATOM 715 C C . ALA A 1 84 ? -11.125 5.895 17.301 1.00 96.12 84 ALA A C 1
ATOM 717 O O . ALA A 1 84 ? -10.187 6.167 16.550 1.00 96.12 84 ALA A O 1
ATOM 718 N N . GLU A 1 85 ? -11.298 4.681 17.831 1.00 95.44 85 GLU A N 1
ATOM 719 C CA . GLU A 1 85 ? -10.366 3.573 17.607 1.00 95.44 85 GLU A CA 1
ATOM 720 C C . GLU A 1 85 ? -10.386 3.090 16.158 1.00 95.44 85 GLU A C 1
ATOM 722 O O . GLU A 1 85 ? -9.326 2.992 15.543 1.00 95.44 85 GLU A O 1
ATOM 727 N N . TYR A 1 86 ? -11.573 2.897 15.575 1.00 97.56 86 TYR A N 1
ATOM 728 C CA . TYR A 1 86 ? -11.706 2.518 14.169 1.00 97.56 86 TYR A CA 1
ATOM 729 C C . TYR A 1 86 ? -11.006 3.516 13.245 1.00 97.56 86 TYR A C 1
ATOM 731 O O . TYR A 1 86 ? -10.243 3.114 12.369 1.00 97.56 86 TYR A O 1
ATOM 739 N N . ARG A 1 87 ? -11.210 4.825 13.455 1.00 97.12 87 ARG A N 1
ATOM 740 C CA . ARG A 1 87 ? -10.546 5.867 12.657 1.00 97.12 87 ARG A CA 1
ATOM 741 C C . ARG A 1 87 ? -9.026 5.803 12.800 1.00 97.12 87 ARG A C 1
ATOM 743 O O . ARG A 1 87 ? -8.319 5.922 11.802 1.00 97.12 87 ARG A O 1
ATOM 750 N N . GLY A 1 88 ? -8.535 5.656 14.030 1.00 97.06 88 GLY A N 1
ATOM 751 C CA . GLY A 1 88 ? -7.105 5.613 14.319 1.00 97.06 88 GLY A CA 1
ATOM 752 C C . GLY A 1 88 ? -6.421 4.402 13.691 1.00 97.06 88 GLY A C 1
ATOM 753 O O . GLY A 1 88 ? -5.399 4.559 13.028 1.00 97.06 88 GLY A O 1
ATOM 754 N N . ASP A 1 89 ? -6.995 3.215 13.866 1.00 97.06 89 ASP A N 1
ATOM 755 C CA . ASP A 1 89 ? -6.418 1.968 13.365 1.00 97.06 89 ASP A CA 1
ATOM 756 C C . ASP A 1 89 ? -6.556 1.866 11.838 1.00 97.06 89 ASP A C 1
ATOM 758 O O . ASP A 1 89 ? -5.567 1.603 11.159 1.00 97.06 89 ASP A O 1
ATOM 762 N N . SER A 1 90 ? -7.711 2.229 11.268 1.00 96.19 90 SER A N 1
ATOM 763 C CA . SER A 1 90 ? -7.899 2.238 9.805 1.00 96.19 90 SER A CA 1
ATOM 764 C C . SER A 1 90 ? -6.932 3.190 9.099 1.00 96.19 90 SER A C 1
ATOM 766 O O . SER A 1 90 ? -6.435 2.888 8.017 1.00 96.19 90 SER A O 1
ATOM 768 N N . TYR A 1 91 ? -6.638 4.350 9.701 1.00 97.12 91 TYR A N 1
ATOM 769 C CA . TYR A 1 91 ? -5.680 5.292 9.123 1.00 97.12 91 TYR A CA 1
ATOM 770 C C . TYR A 1 91 ? -4.246 4.748 9.134 1.00 97.12 91 TYR A C 1
ATOM 772 O O . TYR A 1 91 ? -3.515 4.966 8.166 1.00 97.12 91 TYR A O 1
ATOM 780 N N . LYS A 1 92 ? -3.839 4.040 10.198 1.00 97.12 92 LYS A N 1
ATOM 781 C CA . LYS A 1 92 ? -2.517 3.397 10.258 1.00 97.12 92 LYS A CA 1
ATOM 782 C C . LYS A 1 92 ? -2.367 2.377 9.134 1.00 97.12 92 LYS A C 1
ATOM 784 O O . LYS A 1 92 ? -1.415 2.479 8.364 1.00 97.12 92 LYS A O 1
ATOM 789 N N . GLU A 1 93 ? -3.343 1.486 8.982 1.00 96.88 93 GLU A N 1
ATOM 790 C CA . GLU A 1 93 ? -3.309 0.459 7.935 1.00 96.88 93 GLU A CA 1
ATOM 791 C C . GLU A 1 93 ? -3.332 1.078 6.534 1.00 96.88 93 GLU A C 1
ATOM 793 O O . GLU A 1 93 ? -2.533 0.712 5.677 1.00 96.88 93 GLU A O 1
ATOM 798 N N . PHE A 1 94 ? -4.117 2.138 6.319 1.00 95.56 94 PHE A N 1
ATOM 799 C CA . PHE A 1 94 ? -4.097 2.874 5.053 1.00 95.56 94 PHE A CA 1
ATOM 800 C C . PHE A 1 94 ? -2.718 3.474 4.717 1.00 95.56 94 PHE A C 1
ATOM 802 O O . PHE A 1 94 ? -2.311 3.524 3.551 1.00 95.56 94 PHE A O 1
ATOM 809 N N . VAL A 1 95 ? -1.972 3.967 5.712 1.00 96.94 95 VAL A N 1
ATOM 810 C CA . VAL A 1 95 ? -0.605 4.473 5.498 1.00 96.94 95 VAL A CA 1
ATOM 811 C C . VAL A 1 95 ? 0.327 3.345 5.055 1.00 96.94 95 VAL A C 1
ATOM 813 O O . VAL A 1 95 ? 1.118 3.568 4.135 1.00 96.94 95 VAL A O 1
ATOM 816 N N . GLU A 1 96 ? 0.213 2.160 5.653 1.00 96.00 96 GLU A N 1
ATOM 817 C CA . GLU A 1 96 ? 1.006 0.988 5.270 1.00 96.00 96 GLU A CA 1
ATOM 818 C C . GLU A 1 96 ? 0.609 0.452 3.889 1.00 96.00 96 GLU A C 1
ATOM 820 O O . GLU A 1 96 ? 1.487 0.269 3.046 1.00 96.00 96 GLU A O 1
ATOM 825 N N . CYS A 1 97 ? -0.687 0.357 3.578 1.00 95.81 97 CYS A N 1
ATOM 826 C CA . CYS A 1 97 ? -1.188 0.019 2.242 1.00 95.81 97 CYS A CA 1
ATOM 827 C C . CYS A 1 97 ? -0.587 0.943 1.168 1.00 95.81 97 CYS A C 1
ATOM 829 O O . CYS A 1 97 ? -0.031 0.488 0.169 1.00 95.81 97 CYS A O 1
ATOM 831 N N . ARG A 1 98 ? -0.564 2.263 1.399 1.00 95.75 98 ARG A N 1
ATOM 832 C CA . ARG A 1 98 ? 0.063 3.213 0.460 1.00 95.75 98 ARG A CA 1
ATOM 833 C C . ARG A 1 98 ? 1.571 3.013 0.284 1.00 95.75 98 ARG A C 1
ATOM 835 O O . ARG A 1 98 ? 2.112 3.431 -0.745 1.00 95.75 98 ARG A O 1
ATOM 842 N N . LYS A 1 99 ? 2.283 2.485 1.280 1.00 95.88 99 LYS A N 1
ATOM 843 C CA . LYS A 1 99 ? 3.706 2.132 1.138 1.00 95.88 99 LYS A CA 1
ATOM 844 C C . LYS A 1 99 ? 3.849 0.832 0.351 1.00 95.88 99 LYS A C 1
ATOM 846 O O . LYS A 1 99 ? 4.653 0.799 -0.578 1.00 95.88 99 LYS A O 1
ATOM 851 N N . ALA A 1 100 ? 3.028 -0.167 0.667 1.00 94.12 100 ALA A N 1
ATOM 852 C CA . ALA A 1 100 ? 2.994 -1.455 -0.013 1.00 94.12 100 ALA A CA 1
ATOM 853 C C . ALA A 1 100 ? 2.692 -1.298 -1.510 1.00 94.12 100 ALA A C 1
ATOM 855 O O . ALA A 1 100 ? 3.447 -1.813 -2.328 1.00 94.12 100 ALA A O 1
ATOM 856 N N . ILE A 1 101 ? 1.687 -0.489 -1.880 1.00 95.50 101 ILE A N 1
ATOM 857 C CA . ILE A 1 101 ? 1.360 -0.187 -3.284 1.00 95.50 101 ILE A CA 1
ATOM 858 C C . ILE A 1 101 ? 2.595 0.342 -4.016 1.00 95.50 101 ILE A C 1
ATOM 860 O O . ILE A 1 101 ? 2.975 -0.214 -5.037 1.00 95.50 101 ILE A O 1
ATOM 864 N N . ARG A 1 102 ? 3.284 1.358 -3.473 1.00 94.56 102 ARG A N 1
ATOM 865 C CA . ARG A 1 102 ? 4.478 1.944 -4.115 1.00 94.56 102 ARG A CA 1
ATOM 866 C C . ARG A 1 102 ? 5.606 0.930 -4.292 1.00 94.56 102 ARG A C 1
ATOM 868 O O . ARG A 1 102 ? 6.249 0.905 -5.338 1.00 94.56 102 ARG A O 1
ATOM 875 N N . GLN A 1 103 ? 5.859 0.117 -3.269 1.00 94.44 103 GLN A N 1
ATOM 876 C CA . GLN A 1 103 ? 6.882 -0.929 -3.319 1.00 94.44 103 GLN A CA 1
ATOM 877 C C . GLN A 1 103 ? 6.531 -1.988 -4.368 1.00 94.44 103 GLN A C 1
ATOM 879 O O . GLN A 1 103 ? 7.391 -2.364 -5.161 1.00 94.44 103 GLN A O 1
ATOM 884 N N . MET A 1 104 ? 5.263 -2.402 -4.420 1.00 93.56 104 MET A N 1
ATOM 885 C CA . MET A 1 104 ? 4.750 -3.349 -5.404 1.00 93.56 104 MET A CA 1
ATOM 886 C C . MET A 1 104 ? 4.851 -2.786 -6.824 1.00 93.56 104 MET A C 1
ATOM 888 O O . MET A 1 104 ? 5.328 -3.484 -7.711 1.00 93.56 104 MET A O 1
ATOM 892 N N . THR A 1 105 ? 4.477 -1.522 -7.055 1.00 94.06 105 THR A N 1
ATOM 893 C CA . THR A 1 105 ? 4.605 -0.881 -8.374 1.00 94.06 105 THR A CA 1
ATOM 894 C C . THR A 1 105 ? 6.050 -0.927 -8.870 1.00 94.06 105 THR A C 1
ATOM 896 O O . THR A 1 105 ? 6.299 -1.357 -9.994 1.00 94.06 105 THR A O 1
ATOM 899 N N . ILE A 1 106 ? 7.009 -0.521 -8.027 1.00 92.81 106 ILE A N 1
ATOM 900 C CA . ILE A 1 106 ? 8.436 -0.527 -8.376 1.00 92.81 106 ILE A CA 1
ATOM 901 C C . ILE A 1 106 ? 8.898 -1.963 -8.648 1.00 92.81 106 ILE A C 1
ATOM 903 O O . ILE A 1 106 ? 9.525 -2.227 -9.670 1.00 92.81 106 ILE A O 1
ATOM 907 N N . TYR A 1 107 ? 8.544 -2.907 -7.774 1.00 91.94 107 TYR A N 1
ATOM 908 C CA . TYR A 1 107 ? 8.882 -4.319 -7.940 1.00 91.94 107 TYR A CA 1
ATOM 909 C C . TYR A 1 107 ? 8.364 -4.888 -9.268 1.00 91.94 107 TYR A C 1
ATOM 911 O O . TYR A 1 107 ? 9.113 -5.540 -9.995 1.00 91.94 107 TYR A O 1
ATOM 919 N N . LEU A 1 108 ? 7.100 -4.621 -9.606 1.00 90.50 108 LEU A N 1
ATOM 920 C CA . LEU A 1 108 ? 6.483 -5.077 -10.849 1.00 90.50 108 LEU A CA 1
ATOM 921 C C . LEU A 1 108 ? 7.154 -4.452 -12.070 1.00 90.50 108 LEU A C 1
ATOM 923 O O . LEU A 1 108 ? 7.445 -5.169 -13.021 1.00 90.50 108 LEU A O 1
ATOM 927 N N . LEU A 1 109 ? 7.453 -3.152 -12.028 1.00 89.88 109 LEU A N 1
ATOM 928 C CA . LEU A 1 109 ? 8.090 -2.443 -13.136 1.00 89.88 109 LEU A CA 1
ATOM 929 C C . LEU A 1 109 ? 9.495 -2.989 -13.436 1.00 89.88 109 LEU A C 1
ATOM 931 O O . LEU A 1 109 ? 9.835 -3.200 -14.597 1.00 89.88 109 LEU A O 1
ATOM 935 N N . PHE A 1 110 ? 10.296 -3.287 -12.408 1.00 88.88 110 PHE A N 1
ATOM 936 C CA . PHE A 1 110 ? 11.649 -3.825 -12.600 1.00 88.88 110 PHE A CA 1
ATOM 937 C C . PHE A 1 110 ? 11.684 -5.324 -12.921 1.00 88.88 110 PHE A C 1
ATOM 939 O O . PHE A 1 110 ? 12.588 -5.772 -13.625 1.00 88.88 110 PHE A O 1
ATOM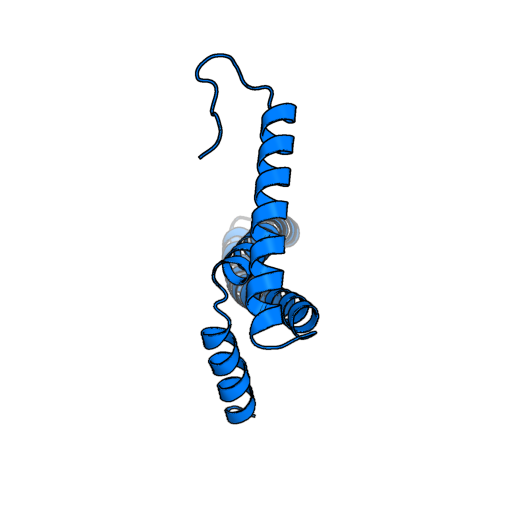 946 N N . ASN A 1 111 ? 10.710 -6.108 -12.454 1.00 87.06 111 ASN A N 1
ATOM 947 C CA . ASN A 1 111 ? 10.625 -7.539 -12.772 1.00 87.06 111 ASN A CA 1
ATOM 948 C C . ASN A 1 111 ? 9.799 -7.840 -14.024 1.00 87.06 111 ASN A C 1
ATOM 950 O O . ASN A 1 111 ? 9.737 -8.993 -14.463 1.00 87.06 111 ASN A O 1
ATOM 954 N N . ALA A 1 112 ? 9.175 -6.825 -14.621 1.00 82.31 112 ALA A N 1
ATOM 955 C CA . ALA A 1 112 ? 8.523 -6.951 -15.907 1.00 82.31 112 ALA A CA 1
ATOM 956 C C . ALA A 1 112 ? 9.559 -7.374 -16.953 1.00 82.31 112 ALA A C 1
ATOM 958 O O . ALA A 1 112 ? 10.494 -6.645 -17.283 1.00 82.31 112 ALA A O 1
ATOM 959 N N . SER A 1 113 ? 9.400 -8.594 -17.456 1.00 76.62 113 SER A N 1
ATOM 960 C CA . SER A 1 113 ? 10.011 -9.008 -18.711 1.00 76.62 113 SER A CA 1
ATOM 961 C C . SER A 1 113 ? 8.997 -8.746 -19.824 1.00 76.62 113 SER A C 1
ATOM 963 O O . SER A 1 113 ? 7.825 -9.100 -19.638 1.00 76.62 113 SER A O 1
ATOM 965 N N . PRO A 1 114 ? 9.414 -8.211 -20.981 1.00 68.25 114 PRO A N 1
ATOM 966 C CA . PRO A 1 114 ? 8.551 -8.015 -22.147 1.00 68.25 114 PRO A CA 1
ATOM 967 C C . PRO A 1 114 ? 7.675 -9.239 -22.485 1.00 68.25 114 PRO A C 1
ATOM 969 O O . PRO A 1 114 ? 6.456 -9.136 -22.647 1.00 68.25 114 PRO A O 1
ATOM 972 N N . ARG A 1 115 ? 8.264 -10.438 -22.389 1.00 63.97 115 ARG A N 1
ATOM 973 C CA . ARG A 1 115 ? 7.591 -11.724 -22.610 1.00 63.97 115 ARG A CA 1
ATOM 974 C C . ARG A 1 115 ? 6.484 -12.025 -21.593 1.00 63.97 115 ARG A C 1
ATOM 976 O O . ARG A 1 115 ? 5.469 -12.609 -21.963 1.00 63.97 115 ARG A O 1
ATOM 983 N N . ASN A 1 116 ? 6.654 -11.643 -20.325 1.00 6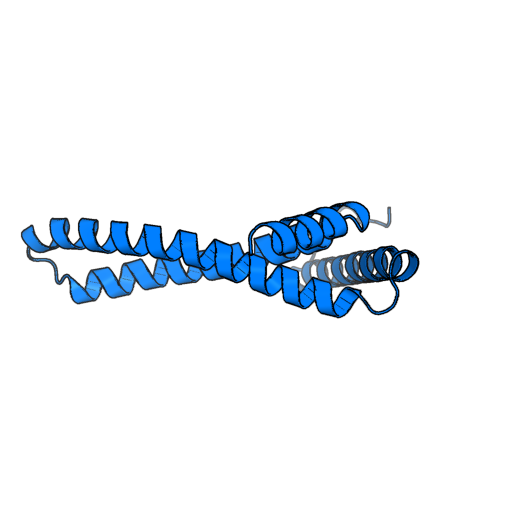3.31 116 ASN A N 1
ATOM 984 C CA . ASN A 1 116 ? 5.683 -11.914 -19.257 1.00 63.31 116 ASN A CA 1
ATOM 985 C C . ASN A 1 116 ? 4.428 -11.042 -19.380 1.00 63.31 116 ASN A C 1
ATOM 987 O O . ASN A 1 116 ? 3.326 -11.500 -19.085 1.00 63.31 116 ASN A O 1
ATOM 991 N N . VAL A 1 117 ? 4.561 -9.813 -19.879 1.00 61.78 117 VAL A N 1
ATOM 992 C CA . VAL A 1 117 ? 3.434 -8.877 -19.989 1.00 61.78 117 VAL A CA 1
ATOM 993 C C . VAL A 1 117 ? 2.419 -9.301 -21.066 1.00 61.78 117 VAL A C 1
ATOM 995 O O . VAL A 1 117 ? 1.204 -9.165 -20.882 1.00 61.78 117 VAL A O 1
ATOM 998 N N . MET A 1 118 ? 2.892 -9.943 -22.139 1.00 59.12 118 MET A N 1
ATOM 999 C CA . MET A 1 118 ? 2.044 -10.606 -23.143 1.00 59.12 118 MET A CA 1
ATOM 1000 C C . MET A 1 118 ? 1.162 -11.722 -22.548 1.00 59.12 118 MET A C 1
ATOM 1002 O O . MET A 1 118 ? 0.045 -11.936 -23.019 1.00 59.12 118 MET A O 1
ATOM 1006 N N . TYR A 1 119 ? 1.603 -12.429 -21.498 1.00 58.03 119 TYR A N 1
ATOM 1007 C CA . TYR A 1 119 ? 0.774 -13.459 -20.853 1.00 58.03 119 TYR A CA 1
ATOM 1008 C C . TYR A 1 119 ? -0.390 -12.855 -20.064 1.00 58.03 119 TYR A C 1
ATOM 1010 O O . TYR A 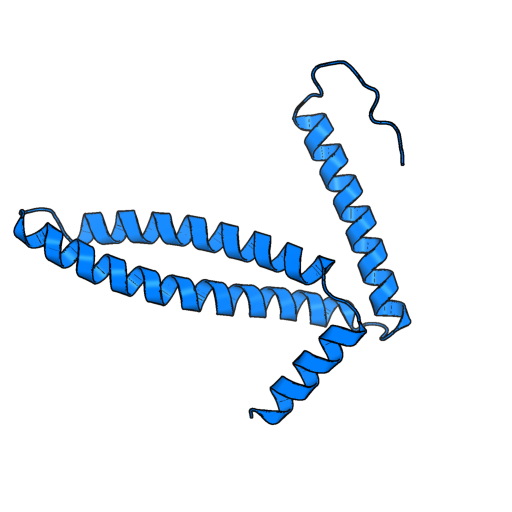1 119 ? -1.513 -13.357 -20.143 1.00 58.03 119 TYR A O 1
ATOM 1018 N N . TYR A 1 120 ? -0.153 -11.770 -19.327 1.00 54.94 120 TYR A N 1
ATOM 1019 C CA . TYR A 1 120 ? -1.195 -11.142 -18.513 1.00 54.94 120 TYR A CA 1
ATOM 1020 C C . TYR A 1 120 ? -2.289 -10.500 -19.370 1.00 54.94 120 TYR A C 1
ATOM 1022 O O . TYR A 1 120 ? -3.472 -10.731 -19.124 1.00 54.94 120 TYR A O 1
ATOM 1030 N N . THR A 1 121 ? -1.916 -9.788 -20.436 1.00 57.72 121 THR A N 1
ATOM 1031 C CA . THR A 1 121 ? -2.878 -9.186 -21.378 1.00 57.72 121 THR A CA 1
ATOM 1032 C C . THR A 1 121 ? -3.741 -10.239 -22.083 1.00 57.72 121 THR A C 1
ATOM 1034 O O . THR A 1 121 ? -4.954 -10.069 -22.227 1.00 57.72 121 THR A O 1
ATOM 1037 N N . ARG A 1 122 ? -3.142 -11.373 -22.469 1.00 55.44 122 ARG A N 1
ATOM 1038 C CA . ARG A 1 122 ? -3.836 -12.476 -23.151 1.00 55.44 122 ARG A CA 1
ATOM 1039 C C . ARG A 1 122 ? -4.780 -13.252 -22.231 1.00 55.44 122 ARG A C 1
ATOM 1041 O O . ARG A 1 122 ? -5.840 -13.680 -22.679 1.00 55.44 122 ARG A O 1
ATOM 1048 N N . ASN A 1 123 ? -4.422 -13.413 -20.957 1.00 50.91 123 ASN A N 1
ATOM 1049 C CA . ASN A 1 123 ? -5.269 -14.078 -19.965 1.00 50.91 123 ASN A CA 1
ATOM 1050 C C . ASN A 1 123 ? -6.385 -13.167 -19.431 1.00 50.91 123 ASN A C 1
ATOM 1052 O O . ASN A 1 123 ? -7.478 -13.658 -19.160 1.00 50.91 123 ASN A O 1
ATOM 1056 N N . PHE A 1 124 ? -6.157 -11.853 -19.346 1.00 55.06 124 PHE A N 1
ATOM 1057 C CA . PHE A 1 124 ? -7.192 -10.881 -18.979 1.00 55.06 124 PHE A CA 1
ATOM 1058 C C . PHE A 1 124 ? -8.333 -10.854 -20.010 1.00 55.06 124 PHE A C 1
ATOM 1060 O O . PHE A 1 124 ? -9.495 -10.967 -19.636 1.00 55.06 124 PHE A O 1
ATOM 1067 N N . LYS A 1 125 ? -8.011 -10.842 -21.315 1.00 49.66 125 LYS A N 1
ATOM 1068 C CA . LYS A 1 125 ? -9.011 -10.918 -22.401 1.00 49.66 125 LYS A CA 1
ATOM 1069 C C . LYS A 1 125 ? -9.791 -12.238 -22.484 1.00 49.66 125 LYS A C 1
ATOM 1071 O O . LYS A 1 125 ? -10.761 -12.300 -23.223 1.00 49.66 125 LYS A O 1
ATOM 1076 N N . ARG A 1 126 ? -9.355 -13.300 -21.799 1.00 47.16 126 ARG A N 1
ATOM 1077 C CA . ARG A 1 126 ? -10.042 -14.608 -21.782 1.00 47.16 126 ARG A CA 1
ATOM 1078 C C . ARG A 1 126 ? -10.990 -14.792 -20.597 1.00 47.16 126 ARG A C 1
ATOM 1080 O O . ARG A 1 126 ? -11.760 -15.744 -20.605 1.00 47.16 126 ARG A O 1
ATOM 1087 N N . LYS A 1 127 ? -10.874 -13.960 -19.559 1.00 45.19 127 LYS A N 1
ATOM 1088 C CA . LYS A 1 127 ? -11.715 -14.021 -18.352 1.00 45.19 127 LYS A CA 1
ATOM 1089 C C . LYS A 1 127 ? -12.894 -13.035 -18.382 1.00 45.19 127 LYS A C 1
ATOM 1091 O O . LYS A 1 127 ? -13.675 -13.037 -17.436 1.00 45.19 127 LYS A O 1
ATOM 1096 N N . GLN A 1 128 ? -12.996 -12.215 -19.427 1.00 40.50 128 GLN A N 1
ATOM 1097 C CA . GLN A 1 128 ? -14.183 -11.426 -19.775 1.00 40.50 128 GLN A CA 1
ATOM 1098 C C . GLN A 1 128 ? -14.940 -12.140 -20.889 1.00 40.50 128 GLN A C 1
ATOM 1100 O O . GLN A 1 128 ? -16.186 -12.086 -20.859 1.00 40.50 128 GLN A O 1
#

Sequence (128 aa):
FRLIKKSSKIDNFELKTYLFQEYWLGYEAKVMEHEIEAPGSFPFYERWFNLLSMDEGWKDQLEIIDLIRDAVGWRSYAGRNPLAEYRGDSYKEFVECRKAIRQMTIYLLFNASPRNVMYYTRNFKRKQ

pLDDT: mean 85.35, std 15.76, range [37.78, 97.56]

Radius of gyration: 21.2 Å; chains: 1; bounding box: 53×28×57 Å